Protein AF-A0A2W4XNA6-F1 (afdb_monomer_lite)

Sequence (60 aa):
MLMEVDLMKIAIVTFEGFNEIDSFVSLHILNRVKREGWKAEIVAPSDRVTSMNIVVVHTQ

Structure (mmCIF, N/CA/C/O backbone):
data_AF-A0A2W4XNA6-F1
#
_entry.id   AF-A0A2W4XNA6-F1
#
loop_
_atom_site.group_PDB
_atom_site.id
_atom_site.type_symbol
_atom_site.label_atom_id
_atom_site.label_alt_id
_atom_site.label_comp_id
_atom_site.label_asym_id
_atom_site.label_entity_id
_atom_site.label_seq_id
_atom_site.pdbx_PDB_ins_code
_atom_site.Cartn_x
_atom_site.Cartn_y
_atom_site.Cartn_z
_atom_site.occupancy
_atom_site.B_iso_or_equiv
_atom_site.auth_seq_id
_atom_site.auth_comp_id
_atom_site.auth_asym_id
_atom_site.auth_atom_id
_atom_site.pdbx_PDB_model_num
ATOM 1 N N . MET A 1 1 ? -31.657 -3.551 18.809 1.00 45.41 1 MET A N 1
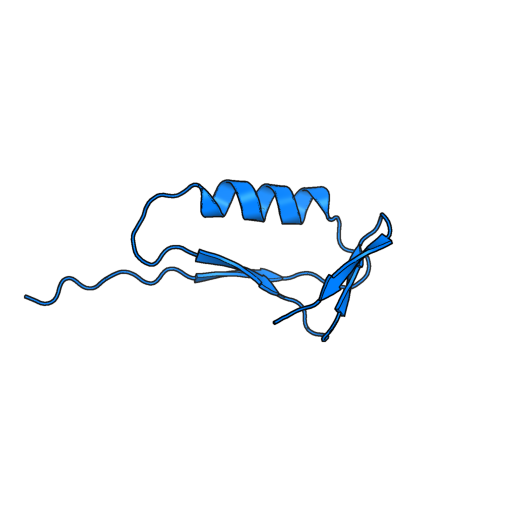ATOM 2 C CA . MET A 1 1 ? -31.145 -2.375 18.079 1.00 45.41 1 MET A CA 1
ATOM 3 C C . MET A 1 1 ? -29.695 -2.673 17.735 1.00 45.41 1 MET A C 1
ATOM 5 O O . MET A 1 1 ? -28.824 -2.443 18.560 1.00 45.41 1 MET A O 1
ATOM 9 N N . LEU A 1 2 ? -29.457 -3.345 16.605 1.00 52.62 2 LEU A N 1
ATOM 10 C CA . LEU A 1 2 ? -28.098 -3.572 16.111 1.00 52.62 2 LEU A CA 1
ATOM 11 C C . LEU A 1 2 ? -27.594 -2.211 15.636 1.00 52.62 2 LEU A C 1
ATOM 13 O O . LEU A 1 2 ? -28.186 -1.634 14.729 1.00 52.62 2 LEU A O 1
ATOM 17 N N . MET A 1 3 ? -26.590 -1.660 16.316 1.00 59.22 3 MET A N 1
ATOM 18 C CA . MET A 1 3 ? -25.886 -0.490 15.805 1.00 59.22 3 MET A CA 1
ATOM 19 C C . MET A 1 3 ? -25.209 -0.927 14.510 1.00 59.22 3 MET A C 1
ATOM 21 O O . MET A 1 3 ? -24.403 -1.855 14.520 1.00 59.22 3 MET A O 1
ATOM 25 N N . GLU A 1 4 ? -25.604 -0.326 13.395 1.00 63.59 4 GLU A N 1
ATOM 26 C CA . GLU A 1 4 ? -24.984 -0.558 12.099 1.00 63.59 4 GLU A CA 1
ATOM 27 C C . GLU A 1 4 ? -23.559 0.005 12.175 1.00 63.59 4 GLU A C 1
ATOM 29 O O . GLU A 1 4 ? -23.340 1.217 12.146 1.00 63.59 4 GLU A O 1
ATOM 34 N N . VAL A 1 5 ? -22.591 -0.879 12.426 1.00 66.56 5 VAL A N 1
ATOM 35 C CA . VAL A 1 5 ? -21.174 -0.520 12.439 1.00 66.56 5 VAL A CA 1
ATOM 36 C C . VAL A 1 5 ? -20.799 -0.223 10.997 1.00 66.56 5 VAL A C 1
ATOM 38 O O . VAL A 1 5 ? -20.789 -1.111 10.148 1.00 66.56 5 VAL A O 1
ATOM 41 N N . ASP A 1 6 ? -20.540 1.043 10.711 1.00 71.00 6 ASP A N 1
ATOM 42 C CA . ASP A 1 6 ? -20.195 1.505 9.374 1.00 71.00 6 ASP A CA 1
ATOM 43 C C . ASP A 1 6 ? -18.766 1.037 9.032 1.00 71.00 6 ASP A C 1
ATOM 45 O O . ASP A 1 6 ? -17.768 1.636 9.444 1.00 71.00 6 ASP A O 1
ATOM 49 N N . LEU A 1 7 ? -18.665 -0.101 8.341 1.00 85.12 7 LEU A N 1
ATOM 50 C CA . LEU A 1 7 ? -17.411 -0.754 7.949 1.00 85.12 7 LEU A CA 1
ATOM 51 C C . LEU A 1 7 ? -16.764 -0.022 6.762 1.00 85.12 7 LEU A C 1
ATOM 53 O O . LEU A 1 7 ? -16.740 -0.529 5.639 1.00 85.12 7 LEU A O 1
ATOM 57 N N . MET A 1 8 ? -16.243 1.183 6.992 1.00 94.81 8 MET A N 1
ATOM 58 C CA . MET A 1 8 ? -15.580 1.959 5.943 1.00 94.81 8 MET A CA 1
ATOM 59 C C . MET A 1 8 ? -14.198 1.382 5.598 1.00 94.81 8 MET A C 1
ATOM 61 O O . MET A 1 8 ? -13.234 1.532 6.353 1.00 94.81 8 MET A O 1
ATOM 65 N N . LYS A 1 9 ? -14.082 0.791 4.404 1.00 95.12 9 LYS A N 1
ATOM 66 C CA . LYS A 1 9 ? -12.813 0.333 3.824 1.00 95.12 9 LYS A CA 1
ATOM 67 C C . LYS A 1 9 ? -12.370 1.241 2.684 1.00 95.12 9 LYS A C 1
ATOM 69 O O . LYS A 1 9 ? -13.139 1.503 1.764 1.00 95.12 9 LYS A O 1
ATOM 74 N N . ILE A 1 10 ? -11.117 1.678 2.728 1.00 96.75 10 ILE A N 1
ATOM 75 C CA . ILE A 1 10 ? -10.523 2.583 1.744 1.00 96.75 10 ILE A CA 1
ATOM 76 C C . ILE A 1 10 ? -9.365 1.867 1.058 1.00 96.75 10 ILE A C 1
ATOM 78 O O . ILE A 1 10 ? -8.409 1.449 1.708 1.00 96.75 10 ILE A O 1
ATOM 82 N N . ALA A 1 11 ? -9.444 1.753 -0.262 1.00 96.69 11 ALA A N 1
ATOM 83 C CA . ALA A 1 11 ? -8.374 1.206 -1.079 1.00 96.69 11 ALA A CA 1
ATOM 84 C C . ALA A 1 11 ? -7.491 2.338 -1.618 1.00 96.69 11 ALA A C 1
ATOM 86 O O . ALA A 1 11 ? -7.964 3.211 -2.346 1.00 96.69 11 ALA A O 1
ATOM 87 N N . ILE A 1 12 ? -6.204 2.304 -1.285 1.00 97.00 12 ILE A N 1
ATOM 88 C CA . ILE A 1 12 ? -5.169 3.107 -1.937 1.00 97.00 12 ILE A CA 1
ATOM 89 C C . ILE A 1 12 ? -4.592 2.234 -3.046 1.00 97.00 12 ILE A C 1
ATOM 91 O O . ILE A 1 12 ? -3.782 1.344 -2.790 1.00 97.00 12 ILE A O 1
ATOM 95 N N . VAL A 1 13 ? -5.075 2.452 -4.267 1.00 96.69 13 VAL A N 1
ATOM 96 C CA . VAL A 1 13 ? -4.686 1.652 -5.431 1.00 96.69 13 VAL A CA 1
ATOM 97 C C . VAL A 1 13 ? -3.340 2.142 -5.954 1.00 96.69 13 VAL A C 1
ATOM 99 O O . VAL A 1 13 ? -3.225 3.283 -6.400 1.00 96.69 13 VAL A O 1
ATOM 102 N N . THR A 1 14 ? -2.329 1.281 -5.905 1.00 97.06 14 THR A N 1
ATOM 103 C CA . THR A 1 14 ? -0.985 1.548 -6.421 1.00 97.06 14 THR A CA 1
ATOM 104 C C . THR A 1 14 ? -0.688 0.700 -7.655 1.00 97.06 14 THR A C 1
ATOM 106 O O . THR A 1 14 ? -1.290 -0.346 -7.898 1.00 97.06 14 THR A O 1
ATOM 109 N N . PHE A 1 15 ? 0.251 1.184 -8.462 1.00 97.19 15 PHE A N 1
ATOM 110 C CA . PHE A 1 15 ? 0.732 0.539 -9.680 1.00 97.19 15 PHE A CA 1
ATOM 111 C C . PHE A 1 15 ? 2.260 0.538 -9.676 1.00 97.19 15 PHE A C 1
ATOM 113 O O . PHE A 1 15 ? 2.888 1.172 -8.827 1.00 97.19 15 PHE A O 1
ATOM 120 N N . GLU A 1 16 ? 2.867 -0.149 -10.638 1.00 97.62 16 GLU A N 1
ATOM 121 C CA . GLU A 1 16 ? 4.312 -0.073 -10.840 1.00 97.62 16 GLU A CA 1
ATOM 122 C C . GLU A 1 16 ? 4.761 1.383 -11.051 1.00 97.62 16 GLU A C 1
ATOM 124 O O . GLU A 1 16 ? 4.132 2.144 -11.788 1.00 97.62 16 GLU A O 1
ATOM 129 N N . GLY A 1 17 ? 5.847 1.776 -10.387 1.00 98.00 17 GLY A N 1
ATOM 130 C CA . GLY A 1 17 ? 6.378 3.135 -10.418 1.00 98.00 17 GLY A CA 1
ATOM 131 C C . GLY A 1 17 ? 5.558 4.156 -9.624 1.00 98.00 17 GLY A C 1
ATOM 132 O O . GLY A 1 17 ? 5.699 5.350 -9.874 1.00 98.00 17 GLY A O 1
ATOM 133 N N . PHE A 1 18 ? 4.697 3.732 -8.690 1.00 98.00 18 PHE A N 1
ATOM 134 C CA . PHE A 1 18 ? 3.952 4.665 -7.836 1.00 98.00 18 PHE A CA 1
ATOM 135 C C . PHE A 1 18 ? 4.877 5.518 -6.952 1.00 98.00 18 PHE A C 1
ATOM 137 O O . PHE A 1 18 ? 5.965 5.085 -6.565 1.00 98.00 18 PHE A O 1
ATOM 144 N N . ASN A 1 19 ? 4.420 6.717 -6.582 1.00 98.19 19 ASN A N 1
ATOM 145 C CA . ASN A 1 19 ? 5.075 7.523 -5.553 1.00 98.19 19 ASN A CA 1
ATOM 146 C C . ASN A 1 19 ? 4.742 6.949 -4.169 1.00 98.19 19 ASN A C 1
ATOM 148 O O . ASN A 1 19 ? 3.589 7.001 -3.712 1.00 98.19 19 ASN A O 1
ATOM 152 N N . GLU A 1 20 ? 5.749 6.391 -3.496 1.00 97.94 20 GLU A N 1
ATOM 153 C CA . GLU A 1 20 ? 5.543 5.774 -2.192 1.00 97.94 20 GLU A CA 1
ATOM 154 C C . GLU A 1 20 ? 5.254 6.779 -1.082 1.00 97.94 20 GLU A C 1
ATOM 156 O O . GLU A 1 20 ? 4.495 6.453 -0.173 1.00 97.94 20 GLU A O 1
ATOM 161 N N . ILE A 1 21 ? 5.786 8.003 -1.160 1.00 98.31 21 ILE A N 1
ATOM 162 C CA . ILE A 1 21 ? 5.550 9.023 -0.133 1.00 98.31 21 ILE A CA 1
ATOM 163 C C . ILE A 1 21 ? 4.072 9.407 -0.132 1.00 98.31 21 ILE A C 1
ATOM 165 O O . ILE A 1 21 ? 3.428 9.338 0.915 1.00 98.31 21 ILE A O 1
ATOM 169 N N . ASP A 1 22 ? 3.509 9.721 -1.299 1.00 97.94 22 ASP A N 1
ATOM 170 C CA . ASP A 1 22 ? 2.100 10.111 -1.418 1.00 97.94 22 ASP A CA 1
ATOM 171 C C . ASP A 1 22 ? 1.174 8.997 -0.908 1.00 97.94 22 ASP A C 1
ATOM 173 O O . ASP A 1 22 ? 0.215 9.248 -0.171 1.00 97.94 22 ASP A O 1
ATOM 177 N N . SER A 1 23 ? 1.500 7.744 -1.235 1.00 97.56 23 SER A N 1
ATOM 178 C CA . SER A 1 23 ? 0.682 6.582 -0.877 1.00 97.56 23 SER A CA 1
ATOM 179 C C . SER A 1 23 ? 0.815 6.200 0.601 1.00 97.56 23 SER A C 1
ATOM 181 O O . SER A 1 23 ? -0.194 5.989 1.276 1.00 97.56 23 SER A O 1
ATOM 183 N N . PHE A 1 24 ? 2.036 6.145 1.145 1.00 97.94 24 PHE A N 1
ATOM 184 C CA . PHE A 1 24 ? 2.283 5.763 2.540 1.00 97.94 24 PHE A CA 1
ATOM 185 C C . PHE A 1 24 ? 1.877 6.856 3.527 1.00 97.94 24 PHE A C 1
ATOM 187 O O . PHE A 1 24 ? 1.348 6.545 4.597 1.00 97.94 24 PHE A O 1
ATOM 194 N N . VAL A 1 25 ? 2.060 8.133 3.178 1.00 98.38 25 VAL A N 1
ATOM 195 C CA . VAL A 1 25 ? 1.569 9.244 4.005 1.00 98.38 25 VAL A CA 1
ATOM 196 C C . VAL A 1 25 ? 0.042 9.242 4.031 1.00 98.38 25 VAL A C 1
ATOM 198 O O . VAL A 1 25 ? -0.540 9.345 5.113 1.00 98.38 25 VAL A O 1
ATOM 201 N N . SER A 1 26 ? -0.614 9.032 2.884 1.00 98.12 26 SER A N 1
ATOM 202 C CA . SER A 1 26 ? -2.075 8.885 2.827 1.00 98.12 26 SER A CA 1
ATOM 203 C C . SER A 1 26 ? -2.554 7.700 3.668 1.00 98.12 26 SER A C 1
ATOM 205 O O . SER A 1 26 ? -3.450 7.866 4.497 1.00 98.12 26 SER A O 1
ATOM 207 N N . LEU A 1 27 ? -1.910 6.533 3.536 1.00 97.94 27 LEU A N 1
ATOM 208 C CA . LEU A 1 27 ? -2.192 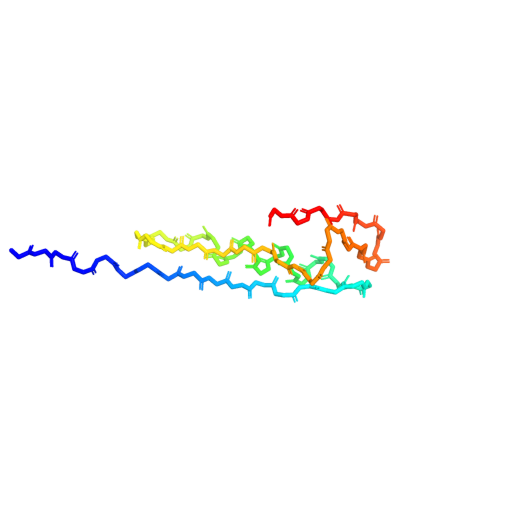5.344 4.348 1.00 97.94 27 LEU A CA 1
ATOM 209 C C . LEU A 1 27 ? -2.086 5.646 5.845 1.00 97.94 27 LEU A C 1
ATOM 211 O O . LEU A 1 27 ? -2.967 5.266 6.621 1.00 97.94 27 LEU A O 1
ATOM 215 N N . HIS A 1 28 ? -1.016 6.332 6.254 1.00 98.25 28 HIS A N 1
ATOM 216 C CA . HIS A 1 28 ? -0.793 6.689 7.647 1.00 98.25 28 HIS A CA 1
ATOM 217 C C . HIS A 1 28 ? -1.883 7.630 8.155 1.00 98.25 28 HIS A C 1
ATOM 219 O O . HIS A 1 28 ? -2.513 7.323 9.163 1.00 98.25 28 HIS A O 1
ATOM 225 N N . ILE A 1 29 ? -2.131 8.746 7.459 1.00 98.38 29 ILE A N 1
ATOM 226 C CA . ILE A 1 29 ? -3.114 9.762 7.860 1.00 98.38 29 ILE A CA 1
ATOM 227 C C . ILE A 1 29 ? -4.513 9.155 7.959 1.00 98.38 29 ILE A C 1
ATOM 229 O O . ILE A 1 29 ? -5.177 9.333 8.983 1.00 98.38 29 ILE A O 1
ATOM 233 N N . LEU A 1 30 ? -4.943 8.407 6.938 1.00 97.75 30 LEU A N 1
ATOM 234 C CA . LEU A 1 30 ? -6.267 7.789 6.911 1.00 97.75 30 LEU A CA 1
ATOM 235 C C . LEU A 1 30 ? -6.445 6.817 8.081 1.00 97.75 30 LEU A C 1
ATOM 237 O O . LEU A 1 30 ? -7.474 6.859 8.746 1.00 97.75 30 LEU A O 1
ATOM 241 N N . ASN A 1 31 ? -5.437 6.013 8.422 1.00 97.44 31 ASN A N 1
ATOM 242 C CA . ASN A 1 31 ? -5.526 5.078 9.551 1.00 97.44 31 ASN A CA 1
ATOM 243 C C . ASN A 1 31 ? -5.386 5.733 10.946 1.00 97.44 31 ASN A C 1
ATOM 245 O O . ASN A 1 31 ? -5.441 5.037 11.966 1.00 97.44 31 ASN A O 1
ATOM 249 N N . ARG A 1 32 ? -5.250 7.067 11.047 1.00 97.12 32 ARG A N 1
ATOM 250 C CA . ARG A 1 32 ? -5.336 7.769 12.346 1.00 97.12 32 ARG A CA 1
ATOM 251 C C . ARG A 1 32 ? -6.773 7.934 12.833 1.00 97.12 32 ARG A C 1
ATOM 253 O O . ARG A 1 32 ? -6.964 8.132 14.033 1.00 97.12 32 ARG A O 1
ATOM 260 N N . VAL A 1 33 ? -7.765 7.840 11.945 1.00 95.94 33 VAL A N 1
ATOM 261 C CA . VAL A 1 33 ? -9.187 7.944 12.296 1.00 95.94 33 VAL A CA 1
ATOM 262 C C . VAL A 1 33 ? -9.559 6.832 13.282 1.00 95.94 33 VAL A C 1
ATOM 264 O O . VAL A 1 33 ? -9.396 5.648 13.002 1.00 95.94 33 VAL A O 1
ATOM 267 N N . LYS A 1 34 ? -10.055 7.211 14.466 1.00 92.81 34 LYS A N 1
ATOM 268 C CA . LYS A 1 34 ? -10.464 6.286 15.538 1.00 92.81 34 LYS A CA 1
ATOM 269 C C . LYS A 1 34 ? -11.967 6.021 15.493 1.00 92.81 34 LYS A C 1
ATOM 271 O O . LYS A 1 34 ? -12.686 6.319 16.441 1.00 92.81 34 LYS A O 1
ATOM 276 N N . ARG A 1 35 ? -12.430 5.491 14.361 1.00 92.75 35 ARG A N 1
ATOM 277 C CA . ARG A 1 35 ? -13.812 5.044 14.151 1.00 92.75 35 ARG A CA 1
ATOM 278 C C . ARG A 1 35 ? -13.817 3.528 13.989 1.00 92.75 35 ARG A C 1
ATOM 280 O O . ARG A 1 35 ? -12.984 2.986 13.268 1.00 92.75 35 ARG A O 1
ATOM 287 N N . GLU A 1 36 ? -14.739 2.854 14.666 1.00 90.94 36 GLU A N 1
ATOM 288 C CA . GLU A 1 36 ? -14.937 1.415 14.484 1.00 90.94 36 GLU A CA 1
ATOM 289 C C . GLU A 1 36 ? -15.244 1.107 13.011 1.00 90.94 36 GLU A C 1
ATOM 291 O O . GLU A 1 36 ? -15.972 1.854 12.361 1.00 90.94 36 GLU A O 1
ATOM 296 N N . GLY A 1 37 ? -14.637 0.050 12.468 1.00 90.12 37 GLY A N 1
ATOM 297 C CA . GLY A 1 37 ? -14.818 -0.345 11.069 1.00 90.12 37 GLY A CA 1
ATOM 298 C C . GLY A 1 37 ? -13.993 0.434 10.039 1.00 90.12 37 GLY A C 1
ATOM 299 O O . GLY A 1 37 ? -13.978 0.030 8.880 1.00 90.12 37 GLY A O 1
ATOM 300 N N . TRP A 1 38 ? -13.273 1.491 10.435 1.00 95.50 38 TRP A N 1
ATOM 301 C CA . TRP A 1 38 ? -12.427 2.275 9.531 1.00 95.50 38 TRP A CA 1
ATOM 302 C C . TRP A 1 38 ? -11.090 1.584 9.243 1.00 95.50 38 TRP A C 1
ATOM 304 O O . TRP A 1 38 ? -10.319 1.301 10.164 1.00 95.50 38 TRP A O 1
ATOM 314 N N . LYS A 1 39 ? -10.780 1.356 7.963 1.00 96.25 39 LYS A N 1
ATOM 315 C CA . LYS A 1 39 ? -9.497 0.779 7.538 1.00 96.25 39 LYS A CA 1
ATOM 316 C C . LYS A 1 39 ? -9.096 1.287 6.156 1.00 96.25 39 LYS A C 1
ATOM 318 O O . LYS A 1 39 ? -9.871 1.167 5.213 1.00 96.25 39 LYS A O 1
ATOM 323 N N . ALA A 1 40 ? -7.87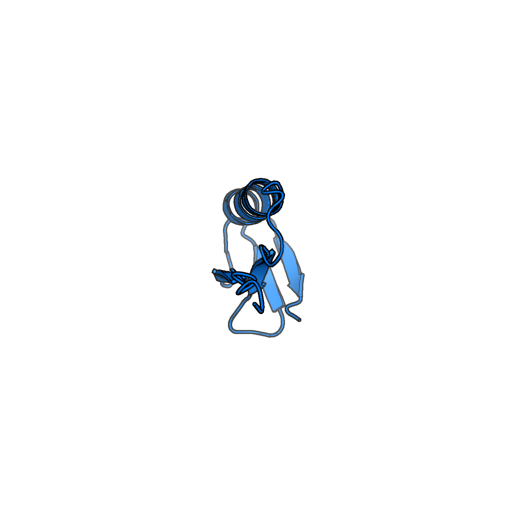7 1.803 6.024 1.00 97.06 40 ALA A N 1
ATOM 324 C CA . ALA A 1 40 ? -7.252 2.061 4.730 1.00 97.06 40 ALA A CA 1
ATOM 325 C C . ALA A 1 40 ? -6.153 1.029 4.454 1.00 97.06 40 ALA A C 1
ATOM 327 O O . ALA A 1 40 ? -5.357 0.722 5.345 1.00 97.06 40 ALA A O 1
ATOM 328 N N . GLU A 1 41 ? -6.101 0.516 3.228 1.00 96.75 41 GLU A N 1
ATOM 329 C CA . GLU A 1 41 ? -5.156 -0.517 2.793 1.00 96.75 41 GLU A CA 1
ATOM 330 C C . GLU A 1 41 ? -4.514 -0.115 1.465 1.00 96.75 41 GLU A C 1
ATOM 332 O O . GLU A 1 41 ? -5.158 0.519 0.628 1.00 96.75 41 GLU A O 1
ATOM 337 N N . ILE A 1 42 ? -3.248 -0.489 1.266 1.00 96.44 42 ILE A N 1
ATOM 338 C CA . ILE A 1 42 ? -2.615 -0.411 -0.053 1.00 96.44 42 ILE A CA 1
ATOM 339 C C . ILE A 1 42 ? -2.945 -1.683 -0.815 1.00 96.44 42 ILE A C 1
ATOM 341 O O . ILE A 1 42 ? -2.750 -2.783 -0.301 1.00 96.44 42 ILE A O 1
ATOM 345 N N . VAL A 1 43 ? -3.434 -1.514 -2.037 1.00 97.19 43 VAL A N 1
ATOM 346 C CA . VAL A 1 43 ? -3.789 -2.610 -2.939 1.00 97.19 43 VAL A CA 1
ATOM 347 C C . VAL A 1 43 ? -3.186 -2.344 -4.308 1.00 97.19 43 VAL A C 1
ATOM 349 O O . VAL A 1 43 ? -3.040 -1.192 -4.708 1.00 97.19 43 VAL A O 1
ATOM 352 N N . ALA A 1 44 ? -2.867 -3.400 -5.045 1.00 96.75 44 ALA A N 1
ATOM 353 C CA . ALA A 1 44 ? -2.352 -3.294 -6.403 1.00 96.75 44 ALA A CA 1
ATOM 354 C C . ALA A 1 44 ? -2.951 -4.405 -7.281 1.00 96.75 44 ALA A C 1
ATOM 356 O O . ALA A 1 44 ? -3.424 -5.412 -6.751 1.00 96.75 44 ALA A O 1
ATOM 357 N N . PRO A 1 45 ? -2.955 -4.248 -8.617 1.00 94.31 45 PRO A N 1
ATOM 358 C CA . PRO A 1 45 ? -3.474 -5.267 -9.533 1.00 94.31 45 PRO A CA 1
ATOM 359 C C . PRO A 1 45 ? -2.539 -6.480 -9.711 1.00 94.31 45 PRO A C 1
ATOM 361 O O . PRO A 1 45 ? -2.882 -7.402 -10.447 1.00 94.31 45 PRO A O 1
ATOM 364 N N . SER A 1 46 ? -1.361 -6.477 -9.084 1.00 94.75 46 SER A N 1
ATOM 365 C CA . SER A 1 46 ? -0.350 -7.536 -9.140 1.00 94.75 46 SER A CA 1
ATOM 366 C C . SER A 1 46 ? 0.164 -7.876 -7.742 1.00 94.75 46 SER A C 1
ATOM 368 O O . SER A 1 46 ? 0.199 -7.003 -6.881 1.00 94.75 46 SER A O 1
ATOM 370 N N . ASP A 1 47 ? 0.662 -9.106 -7.558 1.00 95.88 47 ASP A N 1
ATOM 371 C CA . ASP A 1 47 ? 1.188 -9.627 -6.276 1.00 95.88 47 ASP A CA 1
ATOM 372 C C . ASP A 1 47 ? 2.316 -8.776 -5.663 1.00 95.88 47 ASP A C 1
ATOM 374 O O . ASP A 1 47 ? 2.627 -8.854 -4.470 1.00 95.88 47 ASP A O 1
ATOM 378 N N . ARG A 1 48 ? 2.980 -7.981 -6.505 1.00 97.06 48 ARG A N 1
ATOM 379 C CA . ARG A 1 48 ? 3.975 -6.990 -6.110 1.00 97.06 48 ARG A CA 1
ATOM 380 C C . ARG A 1 48 ? 3.937 -5.781 -7.032 1.00 97.06 48 ARG A C 1
ATOM 382 O O . ARG A 1 48 ? 3.666 -5.930 -8.226 1.00 97.06 48 ARG A O 1
ATOM 389 N N . VAL A 1 49 ? 4.297 -4.626 -6.485 1.00 97.44 49 VAL A N 1
ATOM 390 C CA . VAL A 1 49 ? 4.622 -3.404 -7.234 1.00 97.44 49 VAL A CA 1
ATOM 391 C C . VAL A 1 49 ? 5.873 -2.754 -6.651 1.00 97.44 49 VAL A C 1
ATOM 393 O O . VAL A 1 49 ? 6.117 -2.835 -5.444 1.00 97.44 49 VAL A O 1
ATOM 396 N N . THR A 1 50 ? 6.664 -2.106 -7.501 1.00 98.38 50 THR A N 1
ATOM 397 C CA . THR A 1 50 ? 7.860 -1.349 -7.103 1.00 98.38 50 THR A CA 1
ATOM 398 C C . THR A 1 50 ? 7.594 0.147 -7.215 1.00 98.38 50 THR A C 1
ATOM 400 O O . THR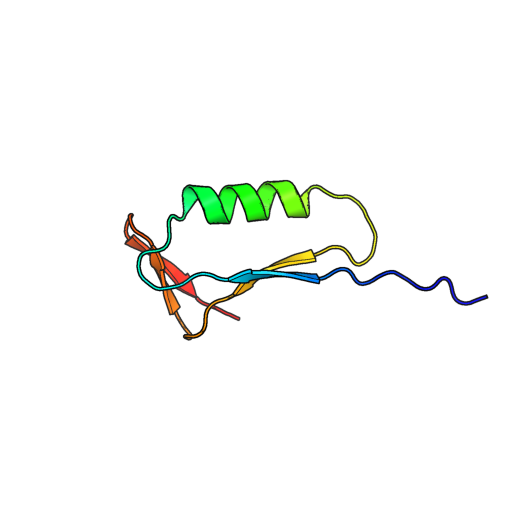 A 1 50 ? 7.037 0.601 -8.211 1.00 98.38 50 THR A O 1
ATOM 403 N N . SER A 1 51 ? 7.985 0.931 -6.212 1.00 98.44 51 SER A N 1
ATOM 404 C CA . SER A 1 51 ? 7.823 2.388 -6.227 1.00 98.44 51 SER A CA 1
ATOM 405 C C . SER A 1 51 ? 8.899 3.105 -7.053 1.00 98.44 51 SER A C 1
ATOM 407 O O . SER A 1 51 ? 9.889 2.499 -7.473 1.00 98.44 51 SER A O 1
ATOM 409 N N . MET A 1 52 ? 8.743 4.422 -7.236 1.00 98.50 52 MET A N 1
ATOM 410 C CA . MET A 1 52 ? 9.754 5.285 -7.870 1.00 98.50 52 MET A CA 1
ATOM 411 C C . MET A 1 52 ? 11.131 5.183 -7.198 1.00 98.50 52 MET A C 1
ATOM 413 O O . MET A 1 52 ? 12.152 5.233 -7.880 1.00 98.50 52 MET A O 1
ATOM 417 N N . ASN A 1 53 ? 11.159 5.003 -5.875 1.00 98.31 53 ASN A N 1
ATOM 418 C CA . ASN A 1 53 ? 12.383 4.852 -5.086 1.00 98.31 53 ASN A CA 1
ATOM 419 C C . ASN A 1 53 ? 12.685 3.388 -4.715 1.00 98.31 53 ASN A C 1
ATOM 421 O O . ASN A 1 53 ? 13.336 3.119 -3.707 1.00 98.31 53 ASN A O 1
ATOM 425 N N . ILE A 1 54 ? 12.240 2.436 -5.547 1.00 98.31 54 ILE A N 1
ATOM 426 C CA . ILE A 1 54 ? 12.604 1.007 -5.476 1.00 98.31 54 ILE A CA 1
ATOM 427 C C . ILE A 1 54 ? 12.045 0.305 -4.219 1.00 98.31 54 ILE A C 1
ATOM 429 O O . ILE A 1 54 ? 12.440 -0.806 -3.866 1.00 98.31 54 ILE A O 1
ATOM 433 N N . VAL A 1 55 ? 11.056 0.900 -3.545 1.00 98.00 55 VAL A N 1
ATOM 434 C CA . VAL A 1 55 ? 10.356 0.208 -2.458 1.00 98.00 55 VAL A CA 1
ATOM 435 C C . VAL A 1 55 ? 9.436 -0.844 -3.063 1.00 98.00 55 VAL A C 1
ATOM 437 O O . VAL A 1 55 ? 8.524 -0.520 -3.821 1.00 98.00 55 VAL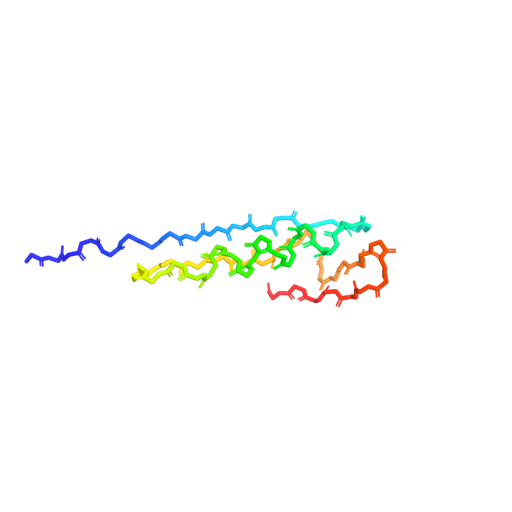 A O 1
ATOM 440 N N . VAL A 1 56 ? 9.668 -2.107 -2.716 1.00 97.75 56 VAL A N 1
ATOM 441 C CA . VAL A 1 56 ? 8.815 -3.221 -3.137 1.00 97.75 56 VAL A CA 1
ATOM 442 C C . VAL A 1 56 ? 7.694 -3.404 -2.120 1.00 97.75 56 VAL A C 1
ATOM 444 O O . VAL A 1 56 ? 7.949 -3.617 -0.934 1.00 97.75 56 VAL A O 1
ATOM 447 N N . VAL A 1 57 ? 6.452 -3.346 -2.594 1.00 96.44 57 VAL A N 1
ATOM 448 C CA . VAL A 1 57 ? 5.258 -3.686 -1.814 1.00 96.44 57 VAL A CA 1
ATOM 449 C C . VAL A 1 57 ? 4.726 -5.019 -2.312 1.00 96.44 57 VAL A C 1
ATOM 451 O O . VAL A 1 57 ? 4.516 -5.194 -3.511 1.00 96.44 57 VAL A O 1
ATOM 454 N N . HIS A 1 58 ? 4.492 -5.941 -1.383 1.00 95.56 58 HIS A N 1
ATOM 455 C CA . HIS A 1 58 ? 3.762 -7.179 -1.630 1.00 95.56 58 HIS A CA 1
ATOM 456 C C . HIS A 1 58 ? 2.299 -6.965 -1.252 1.00 95.56 58 HIS A C 1
ATOM 458 O O . HIS A 1 58 ? 2.016 -6.524 -0.134 1.00 95.56 58 HIS A O 1
ATOM 464 N N . THR A 1 59 ? 1.383 -7.242 -2.173 1.00 81.94 59 THR A N 1
ATOM 465 C CA . THR A 1 59 ? -0.053 -7.162 -1.884 1.00 81.94 59 THR A CA 1
ATOM 466 C C . THR A 1 59 ? -0.509 -8.396 -1.104 1.00 81.94 59 THR A C 1
ATOM 468 O O . THR A 1 59 ? 0.081 -9.468 -1.246 1.00 81.94 59 THR A O 1
ATOM 471 N N . GLN A 1 60 ? -1.537 -8.235 -0.265 1.00 66.06 60 GLN A N 1
ATOM 472 C CA . GLN A 1 60 ? -2.215 -9.336 0.436 1.00 66.06 60 GLN A CA 1
ATOM 473 C C . GLN A 1 60 ? -3.431 -9.830 -0.339 1.00 66.06 60 GLN A C 1
ATOM 475 O O . 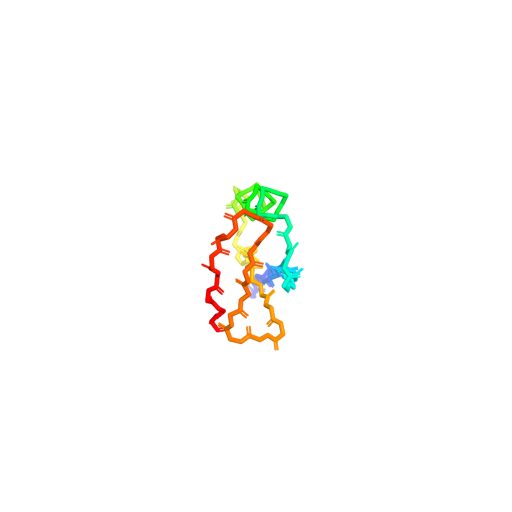GLN A 1 60 ? -4.073 -8.988 -1.006 1.00 66.06 60 GLN A O 1
#

Radius of gyration: 13.82 Å; chains: 1; bounding box: 44×20×29 Å

pLDDT: mean 92.09, std 12.13, range [45.41, 98.5]

Secondary structure (DSSP, 8-state):
--------EEEEE--TTB-HHHHHHHHHHHTT---TT-EEEEE-SSSEEEBTT--EEE--

InterPro domains:
  IPR029062 Class I glutamine amidotransferase-like [G3DSA:3.40.50.880] (8-60)

Foldseek 3Di:
DPDPQPQDEAEPEDAAAAAPCVSVVCQVVQVVDPGGNGHYDYAYPDQWHAYVVRDIDGHD

Organism: NCBI:txid945775